Protein AF-A0A444JW51-F1 (afdb_monomer_lite)

Structure (mmCIF, N/CA/C/O backbone):
data_AF-A0A444JW51-F1
#
_entry.id   AF-A0A444JW51-F1
#
loop_
_atom_site.group_PDB
_atom_site.id
_atom_site.type_symbol
_atom_site.label_atom_id
_atom_site.label_alt_id
_atom_site.label_comp_id
_atom_site.label_asym_id
_atom_site.label_entity_id
_atom_site.label_seq_id
_atom_site.pdbx_PDB_ins_code
_atom_site.Cartn_x
_atom_site.Cartn_y
_atom_site.Cartn_z
_atom_site.occupancy
_atom_site.B_iso_or_equiv
_atom_site.auth_seq_id
_atom_site.auth_comp_id
_atom_site.auth_asym_id
_atom_site.auth_atom_id
_atom_site.pdbx_PDB_model_num
ATOM 1 N N . MET A 1 1 ? 25.252 -18.466 -39.930 1.00 35.06 1 MET A N 1
ATOM 2 C CA . MET A 1 1 ? 24.799 -19.389 -38.863 1.00 35.06 1 MET A CA 1
ATOM 3 C C . MET A 1 1 ? 24.228 -18.558 -37.721 1.00 35.06 1 MET A C 1
ATOM 5 O O . MET A 1 1 ? 24.987 -18.058 -36.904 1.00 35.06 1 MET A O 1
ATOM 9 N N . ASN A 1 2 ? 22.908 -18.355 -37.706 1.00 35.56 2 ASN A N 1
ATOM 10 C CA . ASN A 1 2 ? 22.217 -17.639 -36.632 1.00 35.56 2 ASN A CA 1
ATOM 11 C C . ASN A 1 2 ? 21.985 -18.596 -35.464 1.00 35.56 2 ASN A C 1
ATOM 13 O O . ASN A 1 2 ? 21.181 -19.521 -35.572 1.00 35.56 2 ASN A O 1
ATOM 17 N N . LYS A 1 3 ? 22.666 -18.373 -34.338 1.00 40.84 3 LYS A N 1
ATOM 18 C CA . LYS A 1 3 ? 22.233 -18.951 -33.066 1.00 40.84 3 LYS A CA 1
ATOM 19 C C . LYS A 1 3 ? 21.042 -18.131 -32.581 1.00 40.84 3 LYS A C 1
ATOM 21 O O . LYS A 1 3 ? 21.206 -17.038 -32.058 1.00 40.84 3 LYS A O 1
ATOM 26 N N . SER A 1 4 ? 19.844 -18.664 -32.807 1.00 44.84 4 SER A N 1
ATOM 27 C CA . SER A 1 4 ? 18.633 -18.260 -32.096 1.00 44.84 4 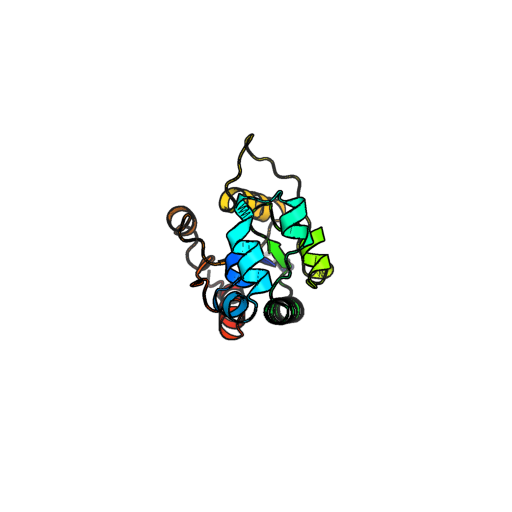SER A CA 1
ATOM 28 C C . SER A 1 4 ? 18.841 -18.566 -30.613 1.00 44.84 4 SER A C 1
ATOM 30 O O . SER A 1 4 ? 18.705 -19.705 -30.164 1.00 44.84 4 SER A O 1
ATOM 32 N N . THR A 1 5 ? 19.237 -17.556 -29.845 1.00 41.91 5 THR A N 1
ATOM 33 C CA . THR A 1 5 ? 19.170 -17.606 -28.389 1.00 41.91 5 THR A CA 1
ATOM 34 C C . THR A 1 5 ? 17.696 -17.471 -28.028 1.00 41.91 5 THR A C 1
ATOM 36 O O . THR A 1 5 ? 17.145 -16.373 -28.033 1.00 41.91 5 THR A O 1
ATOM 39 N N . LYS A 1 6 ? 17.029 -18.598 -27.753 1.00 40.34 6 LYS A N 1
ATOM 40 C CA . LYS A 1 6 ? 15.758 -18.589 -27.025 1.00 40.34 6 LYS A CA 1
ATOM 41 C C . LYS A 1 6 ? 16.007 -17.851 -25.711 1.00 40.34 6 LYS A C 1
ATOM 43 O O . LYS A 1 6 ? 16.666 -18.389 -24.824 1.00 40.34 6 LYS A O 1
ATOM 48 N N . ALA A 1 7 ? 15.527 -16.614 -25.614 1.00 41.75 7 ALA A N 1
ATOM 49 C CA . ALA A 1 7 ? 15.448 -15.904 -24.353 1.00 41.75 7 ALA A CA 1
ATOM 50 C C . ALA A 1 7 ? 14.541 -16.736 -23.444 1.00 41.75 7 ALA A C 1
ATOM 52 O O . ALA A 1 7 ? 13.334 -16.829 -23.661 1.00 41.75 7 ALA A O 1
ATOM 53 N N . ILE A 1 8 ? 15.144 -17.422 -22.476 1.00 44.59 8 ILE A N 1
ATOM 54 C CA . ILE A 1 8 ? 14.419 -18.005 -21.354 1.00 44.59 8 ILE A CA 1
ATOM 55 C C . ILE A 1 8 ? 13.723 -16.814 -20.705 1.00 44.59 8 ILE A C 1
ATOM 57 O O . ILE A 1 8 ? 14.398 -15.917 -20.199 1.00 44.59 8 ILE A O 1
ATOM 61 N N . GLY A 1 9 ? 12.398 -16.750 -20.825 1.00 41.28 9 GLY A N 1
ATOM 62 C CA . GLY A 1 9 ? 11.595 -15.686 -20.247 1.00 41.28 9 GLY A CA 1
ATOM 63 C C . GLY A 1 9 ? 11.746 -15.721 -18.734 1.00 41.28 9 GLY A C 1
ATOM 64 O O . GLY A 1 9 ? 10.993 -16.404 -18.047 1.00 41.28 9 GLY A O 1
ATOM 65 N N . TYR A 1 10 ? 12.741 -15.010 -18.207 1.00 49.47 10 TYR A N 1
ATOM 66 C CA . TYR A 1 10 ? 12.756 -14.624 -16.810 1.00 49.47 10 TYR A CA 1
ATOM 67 C C . TYR A 1 10 ? 11.524 -13.748 -16.629 1.00 49.47 10 TYR A C 1
ATOM 69 O O . TYR A 1 10 ? 11.536 -12.577 -17.008 1.00 49.47 10 TYR A O 1
ATOM 77 N N . HIS A 1 11 ? 10.438 -14.317 -16.103 1.00 59.78 11 HIS A N 1
ATOM 78 C CA . HIS A 1 11 ? 9.354 -13.501 -15.585 1.00 59.78 11 HIS A CA 1
ATOM 79 C C . HIS A 1 11 ? 9.969 -12.634 -14.496 1.00 59.78 11 HIS A C 1
ATOM 81 O O . HIS A 1 11 ? 10.313 -13.116 -13.415 1.00 59.78 11 HIS A O 1
ATOM 87 N N . LYS A 1 12 ? 10.204 -11.368 -14.839 1.00 78.19 12 LYS A N 1
ATOM 88 C CA . LYS A 1 12 ? 10.710 -10.377 -13.907 1.00 78.19 12 LYS A CA 1
ATOM 89 C C . LYS A 1 12 ? 9.756 -10.368 -12.717 1.00 78.19 12 LYS A C 1
ATOM 91 O O . LYS A 1 12 ? 8.539 -10.392 -12.910 1.00 78.19 12 LYS A O 1
ATOM 96 N N . LEU A 1 13 ? 10.309 -10.390 -11.505 1.00 91.88 13 LEU A N 1
ATOM 97 C CA . LEU A 1 13 ? 9.514 -10.250 -10.287 1.00 91.88 13 LEU A CA 1
ATOM 98 C C . LEU A 1 13 ? 8.599 -9.030 -10.451 1.00 91.88 13 LEU A C 1
ATOM 100 O O . LEU A 1 13 ? 9.059 -8.022 -10.984 1.00 91.88 13 LEU A O 1
ATOM 104 N N . LYS A 1 14 ? 7.331 -9.125 -10.045 1.00 96.81 14 LYS A N 1
ATOM 105 C CA . LYS A 1 14 ? 6.401 -7.993 -10.060 1.00 96.81 14 LYS A CA 1
ATOM 106 C C . LYS A 1 14 ? 6.163 -7.515 -8.637 1.00 96.81 14 LYS A C 1
ATOM 108 O O . LYS A 1 14 ? 5.837 -8.327 -7.771 1.00 96.81 14 LYS A O 1
ATOM 113 N N . VAL A 1 15 ? 6.321 -6.217 -8.397 1.00 98.06 15 VAL A N 1
ATOM 114 C CA . VAL A 1 15 ? 6.105 -5.606 -7.080 1.00 98.06 15 VAL A CA 1
ATOM 115 C C . VAL A 1 15 ? 5.183 -4.400 -7.207 1.00 98.06 15 VAL A C 1
ATOM 117 O O . VAL A 1 15 ? 5.480 -3.447 -7.929 1.00 98.06 15 VAL A O 1
ATOM 120 N N . LEU A 1 16 ? 4.077 -4.430 -6.474 1.00 98.31 16 LEU A N 1
ATOM 121 C CA . LEU A 1 16 ? 3.227 -3.280 -6.225 1.00 98.31 16 LEU A CA 1
ATOM 122 C C . LEU A 1 16 ? 3.697 -2.585 -4.948 1.00 98.31 16 LEU A C 1
ATOM 124 O O . LEU A 1 16 ? 3.601 -3.122 -3.842 1.00 98.31 16 LEU A O 1
ATOM 128 N N . TYR A 1 17 ? 4.190 -1.369 -5.111 1.00 98.00 17 TYR A N 1
ATOM 129 C CA . TYR A 1 17 ? 4.458 -0.475 -4.001 1.00 98.00 17 TYR A CA 1
ATOM 130 C C . TYR A 1 17 ? 3.185 0.272 -3.649 1.00 98.00 17 TYR A C 1
ATOM 132 O O . TYR A 1 17 ? 2.554 0.838 -4.535 1.00 98.00 17 TYR A O 1
ATOM 140 N N . PHE A 1 18 ? 2.788 0.282 -2.384 1.00 97.81 18 PHE A N 1
ATOM 141 C CA . PHE A 1 18 ? 1.488 0.836 -2.021 1.00 97.81 18 PHE A CA 1
ATOM 142 C C . PHE A 1 18 ? 1.558 1.718 -0.782 1.00 97.81 18 PHE A C 1
ATOM 144 O O . PHE A 1 18 ? 2.256 1.410 0.189 1.00 97.81 18 PHE A O 1
ATOM 151 N N . ASP A 1 19 ? 0.846 2.839 -0.829 1.00 96.62 19 ASP A N 1
ATOM 152 C CA . ASP A 1 19 ? 0.620 3.671 0.343 1.00 96.62 19 ASP A CA 1
ATOM 153 C C . ASP A 1 19 ? -0.467 3.051 1.224 1.00 96.62 19 ASP A C 1
ATOM 155 O O . ASP A 1 19 ? -1.659 3.140 0.944 1.00 96.62 19 ASP A O 1
ATOM 159 N N . VAL A 1 20 ? -0.040 2.418 2.315 1.00 97.19 20 VAL A N 1
ATOM 160 C CA . VAL A 1 20 ? -0.932 1.758 3.276 1.00 97.19 20 VAL A CA 1
ATOM 161 C C . VAL A 1 20 ? -1.971 2.731 3.838 1.00 97.19 20 VAL A C 1
ATOM 163 O O . VAL A 1 20 ? -3.102 2.322 4.070 1.00 97.19 20 VAL A O 1
ATOM 166 N N . GLY A 1 21 ? -1.607 4.001 4.051 1.00 95.38 21 GLY A N 1
ATOM 167 C CA . GLY A 1 21 ? -2.505 4.994 4.638 1.00 95.38 21 GLY A CA 1
ATOM 168 C C . GLY A 1 21 ? -3.703 5.282 3.739 1.00 95.38 21 GLY A C 1
ATOM 169 O O . GLY A 1 21 ? -4.837 5.056 4.141 1.00 95.38 21 GLY A O 1
ATOM 170 N N . SER A 1 22 ? -3.463 5.723 2.504 1.00 94.25 22 SER A N 1
ATOM 171 C CA . SER A 1 22 ? -4.566 6.040 1.586 1.00 94.25 22 SER A CA 1
ATOM 172 C C . SER A 1 22 ? -5.389 4.829 1.142 1.00 94.25 22 SER A C 1
ATOM 174 O O . SER A 1 22 ? -6.551 5.006 0.782 1.00 94.25 22 SER A O 1
ATOM 176 N N . LEU A 1 23 ? -4.820 3.618 1.165 1.00 97.44 23 LEU A N 1
ATOM 177 C CA . LEU A 1 23 ? -5.531 2.410 0.737 1.00 97.44 23 LEU A CA 1
ATOM 178 C C . LEU A 1 23 ? -6.291 1.715 1.871 1.00 97.44 23 LEU A C 1
ATOM 180 O O . LEU A 1 23 ? -7.416 1.286 1.650 1.00 97.44 23 LEU A O 1
ATOM 184 N N . LEU A 1 24 ? -5.684 1.577 3.055 1.00 98.19 24 LEU A N 1
ATOM 185 C CA . LEU A 1 24 ? -6.211 0.755 4.158 1.00 98.19 24 LEU A CA 1
ATOM 186 C C . LEU A 1 24 ? -6.657 1.574 5.381 1.00 98.19 24 LEU A C 1
ATOM 188 O O . LEU A 1 24 ? -7.060 1.003 6.394 1.00 98.19 24 LEU A O 1
ATOM 192 N N . LEU A 1 25 ? -6.561 2.903 5.299 1.00 97.38 25 LEU A N 1
ATOM 193 C CA . LEU A 1 25 ? -7.151 3.878 6.222 1.00 97.38 25 LEU A CA 1
ATOM 194 C C . LEU A 1 25 ? -7.897 4.959 5.424 1.00 97.38 25 LEU A C 1
ATOM 196 O O . LEU A 1 25 ? -7.772 6.152 5.704 1.00 97.38 25 LEU A O 1
ATOM 200 N N . SER A 1 26 ? -8.624 4.534 4.391 1.00 97.25 26 SER A N 1
ATOM 201 C CA . SER A 1 26 ? -9.403 5.420 3.531 1.00 97.25 26 SER A CA 1
ATOM 202 C C . SER A 1 26 ? -10.492 6.155 4.310 1.00 97.25 26 SER A C 1
ATOM 204 O O . SER A 1 26 ? -10.911 5.711 5.383 1.00 97.25 26 SER A O 1
ATOM 206 N N . LEU A 1 27 ? -10.963 7.289 3.786 1.00 96.62 27 LEU A N 1
ATOM 207 C CA . LEU A 1 27 ? -12.008 8.058 4.468 1.00 96.62 27 LEU A CA 1
ATOM 208 C C . LEU A 1 27 ? -13.278 7.228 4.680 1.00 96.62 27 LEU A C 1
ATOM 210 O O . LEU A 1 27 ? -13.773 7.216 5.806 1.00 96.62 27 LEU A O 1
ATOM 214 N N . ASP A 1 28 ? -13.706 6.458 3.674 1.00 96.81 28 ASP A N 1
ATOM 215 C CA . ASP A 1 28 ? -14.864 5.561 3.776 1.00 96.81 28 ASP A CA 1
ATOM 216 C C . ASP A 1 28 ? -14.716 4.553 4.921 1.00 96.81 28 ASP A C 1
ATOM 218 O O . ASP A 1 28 ? -15.622 4.396 5.745 1.00 96.81 28 ASP A O 1
ATOM 222 N N . TYR A 1 29 ? -13.550 3.908 5.027 1.00 98.19 29 TYR A N 1
ATOM 223 C CA . TYR A 1 29 ? -13.280 2.976 6.119 1.00 98.19 29 TYR A CA 1
ATOM 224 C C . TYR A 1 29 ? -13.287 3.691 7.477 1.00 98.19 29 TYR A C 1
ATOM 226 O O . TYR A 1 29 ? -13.874 3.203 8.446 1.00 98.19 29 TYR A O 1
ATOM 234 N N . LEU A 1 30 ? -12.671 4.872 7.565 1.00 98.06 30 LEU A N 1
ATOM 235 C CA . LEU A 1 30 ? -12.605 5.644 8.805 1.00 98.06 30 LEU A CA 1
ATOM 236 C C . LEU A 1 30 ? -13.970 6.201 9.237 1.00 98.06 30 LEU A C 1
ATOM 238 O O . LEU A 1 30 ? -14.203 6.312 10.439 1.00 98.06 30 LEU A O 1
ATOM 242 N N . ASP A 1 31 ? -14.855 6.570 8.307 1.00 97.62 31 ASP A N 1
ATOM 243 C CA . ASP A 1 31 ? -16.217 7.045 8.613 1.00 97.62 31 ASP A CA 1
ATOM 244 C C . ASP A 1 31 ? -17.062 5.931 9.241 1.00 97.62 31 ASP A C 1
ATOM 246 O O . ASP A 1 31 ? -17.827 6.170 10.177 1.00 97.62 31 ASP A O 1
ATOM 250 N N . GLN A 1 32 ? -16.863 4.693 8.791 1.00 97.44 32 GLN A N 1
ATOM 251 C CA . GLN A 1 32 ? -17.539 3.515 9.336 1.00 97.44 32 GLN A CA 1
ATOM 252 C C . GLN A 1 32 ? -16.898 3.006 10.637 1.00 97.44 32 GLN A C 1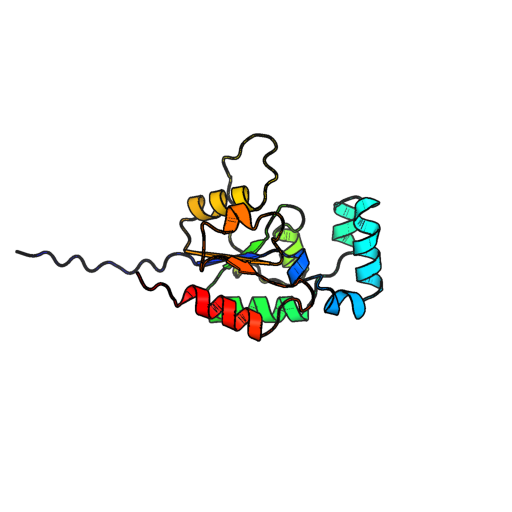
ATOM 254 O O . GLN A 1 32 ? -17.524 2.258 11.389 1.00 97.44 32 GLN A O 1
ATOM 259 N N . ASN A 1 33 ? -15.669 3.440 10.946 1.00 97.94 33 ASN A N 1
ATOM 260 C CA . ASN A 1 33 ? -14.897 2.983 12.101 1.00 97.94 33 ASN A CA 1
ATOM 261 C C . ASN A 1 33 ? -14.421 4.151 12.991 1.00 97.94 33 ASN A C 1
ATOM 263 O O . ASN A 1 33 ? -13.215 4.418 13.073 1.00 97.94 33 ASN A O 1
ATOM 267 N N . PRO A 1 34 ? -15.321 4.804 13.761 1.00 97.12 34 PRO A N 1
ATOM 268 C CA . PRO A 1 34 ? -14.995 5.996 14.556 1.00 97.12 34 PRO A CA 1
ATOM 269 C C . PRO A 1 34 ? -13.849 5.802 15.554 1.00 97.12 34 PRO A C 1
ATOM 271 O O . PRO A 1 34 ? -13.072 6.717 15.822 1.00 97.12 34 PRO A O 1
ATOM 274 N N . ARG A 1 35 ? -13.703 4.588 16.100 1.00 97.12 35 ARG A N 1
ATOM 275 C CA . ARG A 1 35 ? -12.595 4.257 17.003 1.00 97.12 35 ARG A CA 1
ATOM 276 C C . ARG A 1 35 ? -11.246 4.296 16.284 1.00 97.12 35 ARG A C 1
ATOM 278 O O . ARG A 1 35 ? -10.284 4.821 16.836 1.00 97.12 35 ARG A O 1
ATOM 285 N N . VAL A 1 36 ? -11.175 3.747 15.071 1.00 97.50 36 VAL A N 1
ATOM 286 C CA . VAL A 1 36 ? -9.955 3.767 14.253 1.00 97.50 36 VAL A CA 1
ATOM 287 C C . VAL A 1 36 ? -9.661 5.193 13.800 1.00 97.50 36 VAL A C 1
ATOM 289 O O . VAL A 1 36 ? -8.524 5.638 13.936 1.00 97.50 36 VAL A O 1
ATOM 292 N N . ARG A 1 37 ? -10.689 5.943 13.380 1.00 97.81 37 ARG A N 1
ATOM 293 C CA . ARG A 1 37 ? -10.575 7.377 13.078 1.00 97.81 37 ARG A CA 1
ATOM 294 C C . ARG A 1 37 ? -9.946 8.155 14.225 1.00 97.81 37 ARG A C 1
ATOM 296 O O . ARG A 1 37 ? -8.945 8.826 14.011 1.00 97.81 37 ARG A O 1
ATOM 303 N N . SER A 1 38 ? -10.454 7.987 15.443 1.00 97.38 38 SER A N 1
ATOM 304 C CA . SER A 1 38 ? -9.895 8.654 16.621 1.00 97.38 38 SER A CA 1
ATOM 305 C C . SER A 1 38 ? -8.417 8.303 16.846 1.00 97.38 38 SER A C 1
ATOM 307 O O . SER A 1 38 ? -7.620 9.178 17.175 1.00 97.38 38 SER A O 1
ATOM 309 N N . ILE A 1 39 ? -8.009 7.049 16.623 1.00 97.25 39 ILE A N 1
ATOM 310 C CA . ILE A 1 39 ? -6.596 6.641 16.725 1.00 97.25 39 ILE A CA 1
ATOM 311 C C . ILE A 1 39 ? -5.734 7.343 15.663 1.00 97.25 39 ILE A C 1
ATOM 313 O O . ILE A 1 39 ? -4.622 7.774 15.968 1.00 97.25 39 ILE A O 1
ATOM 317 N N . VAL A 1 40 ? -6.237 7.468 14.432 1.00 95.69 40 VAL A N 1
ATOM 318 C CA . VAL A 1 40 ? -5.548 8.160 13.331 1.00 95.69 40 VAL A CA 1
ATOM 319 C C . VAL A 1 40 ? -5.437 9.660 13.601 1.00 95.69 40 VAL A C 1
ATOM 321 O O . VAL A 1 40 ? -4.346 10.210 13.502 1.00 95.69 40 VAL A O 1
ATOM 324 N N . GLU A 1 41 ? -6.516 10.317 14.020 1.00 95.88 41 GLU A N 1
ATOM 325 C CA . GLU A 1 41 ? -6.525 11.752 14.342 1.00 95.88 41 GLU A CA 1
ATOM 326 C C . GLU A 1 41 ? -5.579 12.098 15.500 1.00 95.88 41 GLU A C 1
ATOM 328 O O . GLU A 1 41 ? -4.951 13.157 15.509 1.00 95.88 41 GLU A O 1
ATOM 333 N N . ASN A 1 42 ? -5.420 11.183 16.460 1.00 94.81 42 ASN A N 1
ATOM 334 C CA . ASN A 1 42 ? -4.528 11.362 17.603 1.00 94.81 42 ASN A CA 1
ATOM 335 C C . ASN A 1 42 ? -3.091 10.873 17.355 1.00 94.81 42 ASN A C 1
ATOM 337 O O . ASN A 1 42 ? -2.269 10.918 18.274 1.00 94.81 42 ASN A O 1
ATOM 341 N N . SER A 1 43 ? -2.741 10.433 16.139 1.00 93.00 43 SER A N 1
ATOM 342 C CA . SER A 1 43 ? -1.446 9.793 15.869 1.00 93.00 43 SER A CA 1
ATOM 343 C C . SER A 1 43 ? -0.244 10.685 16.197 1.00 93.00 43 SER A C 1
ATOM 345 O O . SER A 1 43 ? 0.803 10.177 16.590 1.00 93.00 43 SER A O 1
ATOM 347 N N . LEU A 1 44 ? -0.386 12.011 16.069 1.00 90.94 44 LEU A N 1
ATOM 348 C CA . LEU A 1 44 ? 0.669 12.988 16.374 1.00 90.94 44 LEU A CA 1
ATOM 349 C C . LEU A 1 44 ? 0.983 13.098 17.873 1.00 90.94 44 LEU A C 1
ATOM 351 O O . LEU A 1 44 ? 2.080 13.515 18.240 1.00 90.94 44 LEU A O 1
ATOM 355 N N . PHE A 1 45 ? 0.044 12.708 18.734 1.00 93.50 45 PHE A N 1
ATOM 356 C CA . PHE A 1 45 ? 0.184 12.762 20.192 1.00 93.50 45 PHE A CA 1
ATOM 357 C C . PHE A 1 45 ? 0.577 11.406 20.794 1.00 93.50 45 PHE A C 1
ATOM 359 O O . PHE A 1 45 ? 0.666 11.261 22.013 1.00 93.50 45 PHE A O 1
ATOM 366 N N . MET A 1 46 ? 0.814 10.398 19.951 1.00 93.81 46 MET A N 1
ATOM 367 C CA . MET A 1 46 ? 1.098 9.027 20.360 1.00 93.81 46 MET A CA 1
ATOM 368 C C . MET A 1 46 ? 2.456 8.570 19.831 1.00 93.81 46 MET A C 1
ATOM 370 O O . MET A 1 46 ? 2.903 8.953 18.754 1.00 93.81 46 MET A O 1
ATOM 374 N N . SER A 1 47 ? 3.125 7.684 20.573 1.00 94.69 47 SER A N 1
ATOM 375 C CA . SER A 1 47 ? 4.306 7.002 20.038 1.00 94.69 47 SER A CA 1
ATOM 376 C C . SER A 1 47 ? 3.907 6.059 18.898 1.00 94.69 47 SER A C 1
ATOM 378 O O . SER A 1 47 ? 2.827 5.466 18.932 1.00 94.69 47 SER A O 1
ATOM 380 N N . HIS A 1 48 ? 4.803 5.834 17.927 1.00 92.38 48 HIS A N 1
ATOM 381 C CA . HIS A 1 48 ? 4.553 4.885 16.829 1.00 92.38 48 HIS A CA 1
ATOM 382 C C . HIS A 1 48 ? 4.155 3.491 17.332 1.00 92.38 48 HIS A C 1
ATOM 384 O O . HIS A 1 48 ? 3.279 2.851 16.759 1.00 92.38 48 HIS A O 1
ATOM 390 N N . THR A 1 49 ? 4.767 3.021 18.423 1.00 93.69 49 THR A N 1
ATOM 391 C CA . THR A 1 49 ? 4.436 1.723 19.026 1.00 93.69 49 THR A CA 1
ATOM 392 C C . THR A 1 49 ? 3.009 1.695 19.566 1.00 93.69 49 THR A C 1
ATOM 394 O O . THR A 1 49 ? 2.309 0.708 19.366 1.00 93.69 49 THR A O 1
ATOM 397 N N . SER A 1 50 ? 2.567 2.770 20.230 1.00 94.69 50 SER A N 1
ATOM 398 C CA . SER A 1 50 ? 1.199 2.873 20.748 1.00 94.69 50 SER A CA 1
ATOM 399 C C . SER A 1 50 ? 0.184 2.976 19.610 1.00 94.69 50 SER A C 1
ATOM 401 O O . SER A 1 50 ? -0.807 2.248 19.608 1.00 94.69 50 SER A O 1
ATOM 403 N N . PHE A 1 51 ? 0.482 3.805 18.606 1.00 96.12 51 PHE A N 1
ATOM 404 C CA . PHE A 1 51 ? -0.331 3.960 17.403 1.00 96.12 51 PHE A CA 1
ATOM 405 C C . PHE A 1 51 ? -0.540 2.615 16.689 1.00 96.12 51 PHE A C 1
ATOM 407 O O . PHE A 1 51 ? -1.666 2.135 16.587 1.00 96.12 51 PHE A O 1
ATOM 414 N N . LEU A 1 52 ? 0.542 1.933 16.296 1.00 96.19 52 LEU A N 1
ATOM 415 C CA . LEU A 1 52 ? 0.466 0.629 15.623 1.00 96.19 52 LEU A CA 1
ATOM 416 C C . LEU A 1 52 ? -0.085 -0.488 16.525 1.00 96.19 52 LEU A C 1
ATOM 418 O O . LEU A 1 52 ? -0.550 -1.512 16.031 1.00 96.19 52 LEU A O 1
ATOM 422 N N . GLY A 1 53 ? -0.005 -0.331 17.847 1.00 95.81 53 GLY A N 1
ATOM 423 C CA . GLY A 1 53 ? -0.559 -1.287 18.802 1.00 95.81 53 GLY A CA 1
ATOM 424 C C . GLY A 1 53 ? -2.087 -1.296 18.830 1.00 95.81 53 GLY A C 1
ATOM 425 O O . GLY A 1 53 ? -2.673 -2.339 19.116 1.00 95.81 53 GLY A O 1
ATOM 426 N N . GLN A 1 54 ? -2.711 -0.158 18.521 1.00 96.06 54 GLN A N 1
ATOM 427 C CA . GLN A 1 54 ? -4.161 0.044 18.588 1.00 96.06 54 GLN A CA 1
ATOM 428 C C . GLN A 1 54 ? -4.821 0.094 17.208 1.00 96.06 54 GLN A C 1
ATOM 430 O O . GLN A 1 54 ? -6.020 -0.149 17.094 1.00 96.06 54 GLN A O 1
ATOM 435 N N . LEU A 1 55 ? -4.045 0.410 16.172 1.00 97.50 55 LEU A N 1
ATOM 436 C CA . LEU A 1 55 ? -4.534 0.547 14.811 1.00 97.50 55 LEU A CA 1
ATOM 437 C C . LEU A 1 55 ? -4.965 -0.801 14.211 1.00 97.50 55 LEU A C 1
ATOM 439 O O . LEU A 1 55 ? -4.225 -1.791 14.261 1.00 97.50 55 LEU A O 1
ATOM 443 N N . ILE A 1 56 ? -6.137 -0.788 13.579 1.00 97.94 56 ILE A N 1
ATOM 444 C CA . ILE A 1 56 ? -6.671 -1.879 12.766 1.00 97.94 56 ILE A CA 1
ATOM 445 C C . ILE A 1 56 ? -6.878 -1.335 11.353 1.00 97.94 56 ILE A C 1
ATOM 447 O O . ILE A 1 56 ? -7.577 -0.335 11.173 1.00 97.94 56 ILE A O 1
ATOM 451 N N . LEU A 1 57 ? -6.226 -1.965 10.380 1.00 98.38 57 LEU A N 1
ATOM 452 C CA . LEU A 1 57 ? -6.372 -1.644 8.961 1.00 98.38 57 LEU A CA 1
ATOM 453 C C . LEU A 1 57 ? -7.672 -2.227 8.401 1.00 98.38 57 LEU A C 1
ATOM 455 O O . LEU A 1 57 ? -8.185 -3.198 8.954 1.00 98.38 57 LEU A O 1
ATOM 459 N N . ASP A 1 58 ? -8.154 -1.657 7.298 1.00 98.50 58 ASP A N 1
ATOM 460 C CA . ASP A 1 58 ? -9.329 -2.146 6.574 1.00 98.50 58 ASP A CA 1
ATOM 461 C C . ASP A 1 58 ? -9.198 -3.640 6.190 1.00 98.50 58 ASP A C 1
ATOM 463 O O . ASP A 1 58 ? -8.348 -3.986 5.358 1.00 98.50 58 ASP A O 1
ATOM 467 N N . PRO A 1 59 ? -10.000 -4.542 6.793 1.00 98.38 59 PRO A N 1
ATOM 468 C CA . PRO A 1 59 ? -9.912 -5.971 6.522 1.00 98.38 59 PRO A CA 1
ATOM 469 C C . PRO A 1 59 ? -10.420 -6.346 5.124 1.00 98.38 59 PRO A C 1
ATOM 471 O O . PRO A 1 59 ? -9.856 -7.259 4.521 1.00 98.38 59 PRO A O 1
ATOM 474 N N . GLU A 1 60 ? -11.424 -5.642 4.591 1.00 98.25 60 GLU A N 1
ATOM 475 C CA . GLU A 1 60 ? -11.980 -5.919 3.258 1.00 98.25 60 GLU A CA 1
ATOM 476 C C . GLU A 1 60 ? -10.956 -5.553 2.181 1.00 98.25 60 GLU A C 1
ATOM 478 O O . GLU A 1 60 ? -10.649 -6.349 1.287 1.00 98.25 60 GLU A O 1
ATOM 483 N N . GLY A 1 61 ? -10.311 -4.392 2.330 1.00 98.31 61 GLY A N 1
ATOM 484 C CA . GLY A 1 61 ? -9.213 -3.999 1.455 1.00 98.31 61 GLY A CA 1
ATOM 485 C C . GLY A 1 61 ? -8.015 -4.955 1.512 1.00 98.31 61 GLY A C 1
ATOM 486 O O . GLY A 1 61 ? -7.375 -5.214 0.489 1.00 98.31 61 GLY A O 1
ATOM 487 N N . ILE A 1 62 ? -7.713 -5.535 2.680 1.00 98.75 62 ILE A N 1
ATOM 488 C CA . ILE A 1 62 ? -6.667 -6.562 2.820 1.00 98.75 62 ILE A CA 1
ATOM 489 C C . ILE A 1 62 ? -7.038 -7.853 2.083 1.00 98.75 62 ILE A C 1
ATOM 491 O O . ILE A 1 62 ? -6.164 -8.457 1.454 1.00 98.75 62 ILE A O 1
ATOM 495 N N . GLU A 1 63 ? -8.295 -8.288 2.153 1.00 98.69 63 GLU A N 1
ATOM 496 C CA . GLU A 1 63 ? -8.774 -9.474 1.439 1.00 98.69 63 GLU A CA 1
ATOM 497 C C . GLU A 1 63 ? -8.632 -9.295 -0.077 1.00 98.69 63 GLU A C 1
ATOM 499 O O . GLU A 1 63 ? -7.974 -10.110 -0.728 1.00 98.69 63 GLU A O 1
ATOM 504 N N . LEU A 1 64 ? -9.083 -8.157 -0.612 1.00 98.62 64 LEU A N 1
ATOM 505 C CA . LEU A 1 64 ? -8.918 -7.815 -2.028 1.00 98.62 64 LEU A CA 1
ATOM 506 C C . LEU A 1 64 ? -7.447 -7.785 -2.465 1.00 98.62 64 LEU A C 1
ATOM 508 O O . LEU A 1 64 ? -7.100 -8.287 -3.537 1.00 98.62 64 LEU A O 1
ATOM 512 N N . LEU A 1 65 ? -6.554 -7.228 -1.640 1.00 98.62 65 LEU A N 1
ATOM 513 C CA . LEU A 1 65 ? -5.116 -7.238 -1.921 1.00 98.62 65 LEU A CA 1
ATOM 514 C C . LEU A 1 65 ? -4.540 -8.659 -1.924 1.00 98.62 65 LEU A C 1
ATOM 516 O O . LEU A 1 65 ? -3.714 -8.984 -2.781 1.00 98.62 65 LEU A O 1
ATOM 520 N N . ASN A 1 66 ? -4.955 -9.511 -0.986 1.00 98.69 66 ASN A N 1
ATOM 521 C CA . ASN A 1 66 ? -4.516 -10.903 -0.927 1.00 98.69 66 ASN A CA 1
ATOM 522 C C . ASN A 1 66 ? -4.976 -11.685 -2.168 1.00 98.69 66 ASN A C 1
ATOM 524 O O . ASN A 1 66 ? -4.167 -12.396 -2.772 1.00 98.69 66 ASN A O 1
ATOM 528 N N . ASP A 1 67 ? -6.231 -11.519 -2.578 1.00 98.56 67 ASP A N 1
ATOM 529 C CA . ASP A 1 67 ? -6.787 -12.156 -3.774 1.00 98.56 67 ASP A CA 1
ATOM 530 C C . ASP A 1 67 ? -6.096 -11.667 -5.045 1.00 98.56 67 ASP A C 1
ATOM 532 O O . ASP A 1 67 ? -5.705 -12.465 -5.905 1.00 98.56 67 ASP A O 1
ATOM 536 N N . PHE A 1 68 ? -5.845 -10.361 -5.139 1.00 98.31 68 PHE A N 1
ATOM 537 C CA . PHE A 1 68 ? -5.050 -9.793 -6.218 1.00 98.31 68 PHE A CA 1
ATOM 538 C C . PHE A 1 68 ? -3.666 -10.445 -6.305 1.00 98.31 68 PHE A C 1
ATOM 540 O O . PHE A 1 68 ? -3.259 -10.870 -7.389 1.00 98.31 68 PHE A O 1
ATOM 547 N N . CYS A 1 69 ? -2.943 -10.566 -5.189 1.00 98.12 69 CYS A N 1
ATOM 548 C CA . CYS A 1 69 ? -1.604 -11.160 -5.174 1.00 98.12 69 CYS A CA 1
ATOM 549 C C . CYS A 1 69 ? -1.624 -12.635 -5.585 1.00 98.12 69 CYS A C 1
ATOM 551 O O . CYS A 1 69 ? -0.777 -13.071 -6.371 1.00 98.12 69 CYS A O 1
ATOM 553 N N . MET A 1 70 ? -2.614 -13.389 -5.096 1.00 97.25 70 MET A N 1
ATOM 554 C CA . MET A 1 70 ? -2.824 -14.790 -5.456 1.00 97.25 70 MET A CA 1
ATOM 555 C C . MET A 1 70 ? -2.998 -14.963 -6.971 1.00 97.25 70 MET A C 1
ATOM 557 O O . MET A 1 70 ? -2.353 -15.822 -7.573 1.00 97.25 70 MET A O 1
ATOM 561 N N . ASN A 1 71 ? -3.829 -14.120 -7.585 1.00 96.12 71 ASN A N 1
ATOM 562 C CA . ASN A 1 71 ? -4.214 -14.248 -8.989 1.00 96.12 71 ASN A CA 1
ATOM 563 C C . ASN A 1 71 ? -3.163 -13.684 -9.958 1.00 96.12 71 ASN A C 1
ATOM 565 O O . ASN A 1 71 ? -2.931 -14.243 -11.029 1.00 96.12 71 ASN A O 1
ATOM 569 N N . SER A 1 72 ? -2.501 -12.585 -9.590 1.00 94.75 72 SER A N 1
ATOM 570 C CA . SER A 1 72 ? -1.589 -11.848 -10.477 1.00 94.75 72 SER A CA 1
ATO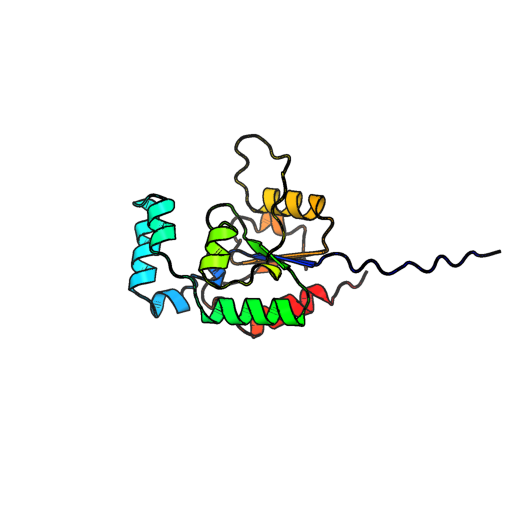M 571 C C . SER A 1 72 ? -0.111 -12.210 -10.305 1.00 94.75 72 SER A C 1
ATOM 573 O O . SER A 1 72 ? 0.716 -11.818 -11.134 1.00 94.75 72 SER A O 1
ATOM 575 N N . LYS A 1 73 ? 0.241 -12.954 -9.243 1.00 95.12 73 LYS A N 1
ATOM 576 C CA . LYS A 1 73 ? 1.631 -13.237 -8.834 1.00 95.12 73 LYS A CA 1
ATOM 577 C C . LYS A 1 73 ? 2.457 -11.963 -8.596 1.00 95.12 73 LYS A C 1
ATOM 579 O O . LYS A 1 73 ? 3.672 -11.956 -8.804 1.00 95.12 73 LYS A O 1
ATOM 584 N N . VAL A 1 74 ? 1.798 -10.885 -8.179 1.00 97.25 74 VAL A N 1
ATOM 585 C CA . VAL A 1 74 ? 2.424 -9.620 -7.781 1.00 97.25 74 VAL A CA 1
ATOM 586 C C . VAL A 1 74 ? 2.668 -9.641 -6.274 1.00 97.25 74 VAL A C 1
ATOM 588 O O . VAL A 1 74 ? 1.818 -10.089 -5.511 1.00 97.25 74 VAL A O 1
ATOM 591 N N . LEU A 1 75 ? 3.834 -9.161 -5.843 1.00 98.25 75 LEU A N 1
ATOM 592 C CA . LEU A 1 75 ? 4.149 -8.973 -4.429 1.00 98.25 75 LEU A CA 1
ATOM 593 C C . LEU A 1 75 ? 3.864 -7.535 -3.989 1.00 98.25 75 LEU A C 1
ATOM 595 O O . LEU A 1 75 ? 4.086 -6.593 -4.741 1.00 98.25 75 LEU A O 1
ATOM 599 N N . LEU A 1 76 ? 3.454 -7.350 -2.743 1.00 98.44 76 LEU A N 1
ATOM 600 C CA . LEU A 1 76 ? 3.224 -6.056 -2.115 1.00 98.44 76 LEU A CA 1
ATOM 601 C C . LEU A 1 76 ? 4.479 -5.568 -1.391 1.00 98.44 76 LEU A C 1
ATOM 603 O O . LEU A 1 76 ? 5.186 -6.347 -0.743 1.00 98.44 76 LEU A O 1
ATOM 607 N N . TYR A 1 77 ? 4.728 -4.263 -1.436 1.00 97.94 77 TYR A N 1
ATOM 608 C CA . TYR A 1 77 ? 5.729 -3.611 -0.597 1.00 97.94 77 TYR A CA 1
ATOM 609 C C . TYR A 1 77 ? 5.206 -2.259 -0.087 1.00 97.94 77 TYR A C 1
ATOM 611 O O . TYR A 1 77 ? 4.867 -1.397 -0.900 1.00 97.94 77 TYR A O 1
ATOM 619 N N . PRO A 1 78 ? 5.126 -2.032 1.235 1.00 96.81 78 PRO A N 1
ATOM 620 C CA . PRO A 1 78 ? 4.598 -0.777 1.757 1.00 96.81 78 PRO A CA 1
ATOM 621 C C . PRO A 1 78 ? 5.530 0.397 1.457 1.00 96.81 78 PRO A C 1
ATOM 623 O O . PRO A 1 78 ? 6.756 0.291 1.555 1.00 96.81 78 PRO A O 1
ATOM 626 N N . LEU A 1 79 ? 4.943 1.550 1.152 1.00 93.75 79 LEU A N 1
ATOM 627 C CA . LEU A 1 79 ? 5.672 2.810 1.130 1.00 93.75 79 LEU A CA 1
ATOM 628 C C . LEU A 1 79 ? 5.982 3.295 2.552 1.00 93.75 79 LEU A C 1
ATOM 630 O O . LEU A 1 79 ? 5.228 3.092 3.503 1.00 93.75 79 LEU A O 1
ATOM 634 N N . GLY A 1 80 ? 7.123 3.974 2.689 1.00 85.75 80 GLY A N 1
ATOM 635 C CA . GLY A 1 80 ? 7.581 4.506 3.971 1.00 85.75 80 GLY A CA 1
ATOM 636 C C . GLY A 1 80 ? 8.141 3.438 4.918 1.00 85.75 80 GLY A C 1
ATOM 637 O O . GLY A 1 80 ? 8.670 2.409 4.492 1.00 85.75 80 GLY A O 1
ATOM 638 N N . THR A 1 81 ? 8.132 3.739 6.216 1.00 85.56 81 THR A N 1
ATOM 639 C CA . THR A 1 81 ? 8.712 2.883 7.273 1.00 85.56 81 THR A CA 1
ATOM 640 C C . THR A 1 81 ? 7.769 2.624 8.443 1.00 85.56 81 THR A C 1
ATOM 642 O O . THR A 1 81 ? 8.082 1.782 9.284 1.00 85.56 81 THR A O 1
ATOM 645 N N . LEU A 1 82 ? 6.630 3.321 8.507 1.00 91.56 82 LEU A N 1
ATOM 646 C CA . LEU A 1 82 ? 5.679 3.207 9.611 1.00 91.56 82 LEU A CA 1
ATOM 647 C C . LEU A 1 82 ? 5.043 1.811 9.644 1.00 91.56 82 LEU A C 1
ATOM 649 O O . LEU A 1 82 ? 5.121 1.103 10.646 1.00 91.56 82 LEU A O 1
ATOM 653 N N . PHE A 1 83 ? 4.485 1.378 8.516 1.00 94.88 83 PHE A N 1
ATOM 654 C CA . PHE A 1 83 ? 3.799 0.096 8.383 1.00 94.88 83 PHE A CA 1
ATOM 655 C C . PHE A 1 83 ? 4.764 -0.999 7.929 1.00 94.88 83 PHE A C 1
ATOM 657 O O . PHE A 1 83 ? 4.809 -1.383 6.763 1.00 94.88 83 PHE A O 1
ATOM 664 N N . ASN A 1 84 ? 5.592 -1.484 8.853 1.00 93.19 84 ASN A N 1
ATOM 665 C CA . ASN A 1 84 ? 6.569 -2.524 8.533 1.00 93.19 84 ASN A CA 1
ATOM 666 C C . ASN A 1 84 ? 5.914 -3.883 8.206 1.00 93.19 84 ASN A C 1
ATOM 668 O O . ASN A 1 84 ? 4.771 -4.168 8.567 1.00 93.19 84 ASN A O 1
ATOM 672 N N . ARG A 1 85 ? 6.693 -4.772 7.579 1.00 95.25 85 ARG A N 1
ATOM 673 C CA . ARG A 1 85 ? 6.268 -6.122 7.177 1.00 95.25 85 ARG A CA 1
ATOM 674 C C . ARG A 1 85 ? 5.603 -6.921 8.305 1.00 95.25 85 ARG A C 1
ATOM 676 O O . ARG A 1 85 ? 4.598 -7.587 8.076 1.00 95.25 85 ARG A O 1
ATOM 683 N N . LYS A 1 86 ? 6.153 -6.875 9.525 1.00 95.38 86 LYS A N 1
ATOM 684 C CA . LYS A 1 86 ? 5.614 -7.620 10.678 1.00 95.38 86 LYS A CA 1
ATOM 685 C C . LYS A 1 86 ? 4.223 -7.114 11.061 1.00 95.38 86 LYS A C 1
ATOM 687 O O . LYS A 1 86 ? 3.358 -7.926 11.381 1.00 95.38 86 LYS A O 1
ATOM 692 N N . PHE A 1 87 ? 4.017 -5.799 11.022 1.00 97.06 87 PHE A N 1
ATOM 693 C CA . PHE A 1 87 ? 2.716 -5.191 11.265 1.00 97.06 87 PHE A CA 1
ATOM 694 C C . PHE A 1 87 ? 1.697 -5.633 10.208 1.00 97.06 87 PHE A C 1
ATOM 696 O O . PHE A 1 87 ? 0.653 -6.150 10.580 1.00 97.06 87 PHE A O 1
ATOM 703 N N . LEU A 1 88 ? 2.027 -5.543 8.917 1.00 98.25 88 LEU A N 1
ATOM 704 C CA . LEU A 1 88 ? 1.117 -5.934 7.829 1.00 98.25 88 LEU A CA 1
ATOM 705 C C . LEU A 1 88 ? 0.689 -7.406 7.892 1.00 98.25 88 LEU A C 1
ATOM 707 O O . LEU A 1 88 ? -0.483 -7.715 7.698 1.00 98.25 88 LEU A O 1
ATOM 711 N N . ILE A 1 89 ? 1.613 -8.307 8.241 1.00 98.38 89 ILE A N 1
ATOM 712 C CA . ILE A 1 89 ? 1.284 -9.724 8.454 1.00 98.38 89 ILE A CA 1
ATOM 713 C C . ILE A 1 89 ? 0.303 -9.889 9.618 1.00 98.38 89 ILE A C 1
ATOM 715 O O . ILE A 1 89 ? -0.636 -10.672 9.522 1.00 98.38 89 ILE A O 1
ATOM 719 N N . LYS A 1 90 ? 0.495 -9.145 10.716 1.00 98.12 90 LYS A N 1
ATOM 720 C CA . LYS A 1 90 ? -0.428 -9.167 11.861 1.00 98.12 90 LYS A CA 1
ATOM 721 C C . LYS A 1 90 ? -1.828 -8.664 11.480 1.00 98.12 90 LYS A C 1
ATOM 723 O O . LYS A 1 90 ? -2.795 -9.128 12.068 1.00 98.12 90 LYS A O 1
ATOM 728 N N . GLN A 1 91 ? -1.923 -7.738 10.527 1.00 98.25 91 GLN A N 1
ATOM 729 C CA . GLN A 1 91 ? -3.195 -7.192 10.042 1.00 98.25 91 GLN A CA 1
ATOM 730 C C . GLN A 1 91 ? -3.915 -8.117 9.045 1.00 98.25 91 GLN A C 1
ATOM 732 O O . GLN A 1 91 ? -5.085 -7.897 8.778 1.00 98.25 91 GLN A O 1
ATOM 737 N N . GLY A 1 92 ? -3.253 -9.159 8.523 1.00 98.38 92 GLY A N 1
ATOM 738 C CA . GLY A 1 92 ? -3.886 -10.169 7.663 1.00 98.38 92 GLY A CA 1
ATOM 739 C C . GLY A 1 92 ? -3.328 -10.273 6.241 1.00 98.38 92 GLY A C 1
ATOM 740 O O . GLY A 1 92 ? -3.756 -11.147 5.488 1.00 98.38 92 GLY A O 1
ATOM 741 N N . ILE A 1 93 ? -2.344 -9.453 5.855 1.00 98.50 93 ILE A N 1
ATOM 742 C CA . ILE A 1 93 ? -1.659 -9.645 4.567 1.00 98.50 93 ILE A CA 1
ATOM 743 C C . ILE A 1 93 ? -0.802 -10.914 4.643 1.00 98.50 93 ILE A C 1
ATOM 745 O O . ILE A 1 93 ? 0.040 -11.058 5.539 1.00 98.50 93 ILE A O 1
ATOM 749 N N . LYS A 1 94 ? -0.974 -11.840 3.692 1.00 98.38 94 LYS A N 1
ATOM 750 C CA . LYS A 1 94 ? -0.227 -13.106 3.716 1.00 98.38 94 LYS A CA 1
ATOM 751 C C . LYS A 1 94 ? 1.270 -12.870 3.512 1.00 98.38 94 LYS A C 1
ATOM 753 O O . LYS A 1 94 ? 1.707 -12.035 2.718 1.00 98.38 94 LYS A O 1
ATOM 758 N N . ARG A 1 95 ? 2.095 -13.635 4.233 1.00 98.00 95 ARG A N 1
ATOM 759 C CA . ARG A 1 95 ? 3.557 -13.457 4.258 1.00 98.00 95 ARG A CA 1
ATOM 760 C C . ARG A 1 95 ? 4.175 -13.636 2.870 1.00 98.00 95 ARG A C 1
ATOM 762 O O . ARG A 1 95 ? 5.094 -12.902 2.514 1.00 98.00 95 ARG A O 1
ATOM 769 N N . GLU A 1 96 ? 3.700 -14.618 2.124 1.00 97.50 96 GLU A N 1
ATOM 770 C CA . GLU A 1 96 ? 4.131 -14.967 0.773 1.00 97.50 96 GLU A CA 1
ATOM 771 C C . GLU A 1 96 ? 3.799 -13.891 -0.266 1.00 97.50 96 GLU A C 1
ATOM 773 O O . GLU A 1 96 ? 4.456 -13.839 -1.300 1.00 97.50 96 GLU A O 1
ATOM 778 N N . TYR A 1 97 ? 2.845 -13.002 0.024 1.00 98.19 97 TYR A N 1
ATOM 779 C CA . TYR A 1 97 ? 2.464 -11.901 -0.861 1.00 98.19 97 TYR A CA 1
ATOM 780 C C . TYR A 1 97 ? 3.235 -10.617 -0.583 1.00 98.19 97 TYR A C 1
ATOM 782 O O . TYR A 1 97 ? 3.083 -9.650 -1.312 1.00 98.19 97 TYR A O 1
ATOM 790 N N . LEU A 1 98 ? 4.094 -10.581 0.436 1.00 97.88 98 LEU A N 1
ATOM 791 C CA . LEU A 1 98 ? 4.934 -9.421 0.718 1.00 97.88 98 LEU A CA 1
ATOM 792 C C . LEU A 1 98 ? 6.334 -9.633 0.142 1.00 97.88 98 LEU A C 1
ATOM 794 O O . LEU A 1 98 ? 6.999 -10.625 0.463 1.00 97.88 98 LEU A O 1
ATOM 798 N N . ALA A 1 99 ? 6.840 -8.655 -0.605 1.00 96.44 99 ALA A N 1
ATOM 799 C CA . ALA A 1 99 ? 8.224 -8.641 -1.061 1.00 96.44 99 ALA A CA 1
ATOM 800 C C . ALA A 1 99 ? 9.201 -8.567 0.127 1.00 96.44 99 ALA A C 1
ATOM 802 O O . ALA A 1 99 ? 8.921 -7.969 1.169 1.00 96.44 99 ALA A O 1
ATOM 803 N N . SER A 1 100 ? 10.344 -9.241 -0.006 1.00 93.06 100 SER A N 1
ATOM 804 C CA . SER A 1 100 ? 11.376 -9.297 1.034 1.00 93.06 100 SER A CA 1
ATOM 805 C C . SER A 1 100 ? 12.013 -7.931 1.259 1.00 93.06 100 SER A C 1
ATOM 807 O O . SER A 1 100 ? 12.380 -7.284 0.282 1.00 93.06 100 SER A O 1
ATOM 809 N N . ASP A 1 101 ? 12.261 -7.559 2.514 1.00 91.56 101 ASP A N 1
ATOM 810 C CA . ASP A 1 101 ? 13.066 -6.379 2.819 1.00 91.56 101 ASP A CA 1
ATOM 811 C C . ASP A 1 101 ? 14.499 -6.520 2.293 1.00 91.56 101 ASP A C 1
ATOM 813 O O . ASP A 1 101 ? 15.080 -7.607 2.279 1.00 91.56 101 ASP A O 1
ATOM 817 N N . GLN A 1 102 ? 15.078 -5.396 1.875 1.00 91.06 102 GLN A N 1
ATOM 818 C CA . GLN A 1 102 ? 16.439 -5.327 1.356 1.00 91.06 102 GLN A CA 1
ATOM 819 C C . GLN A 1 102 ? 17.266 -4.314 2.140 1.00 91.06 102 GLN A C 1
ATOM 821 O O . GLN A 1 102 ? 16.772 -3.267 2.555 1.00 91.06 102 GLN A O 1
ATOM 826 N N . SER A 1 103 ? 18.563 -4.592 2.284 1.00 87.94 103 SER A N 1
ATOM 827 C CA . SER A 1 103 ? 19.515 -3.582 2.744 1.00 87.94 103 SER A CA 1
ATOM 828 C C . SER A 1 103 ? 19.714 -2.549 1.632 1.00 87.94 103 SER A C 1
ATOM 830 O O . SER A 1 103 ? 20.303 -2.844 0.587 1.00 87.94 103 SER A O 1
ATOM 832 N N . LEU A 1 104 ? 19.163 -1.351 1.831 1.00 88.00 104 LEU A N 1
ATOM 833 C CA . LEU A 1 104 ? 19.214 -0.260 0.862 1.00 88.00 104 LEU A CA 1
ATOM 834 C C . LEU A 1 104 ? 20.396 0.662 1.167 1.00 88.00 104 LEU A C 1
ATOM 836 O O . LEU A 1 104 ? 20.573 1.112 2.298 1.00 88.00 104 LEU A O 1
ATOM 840 N N . LYS A 1 105 ? 21.178 0.998 0.139 1.00 84.19 105 LYS A N 1
ATOM 841 C CA . LYS A 1 105 ? 22.210 2.039 0.228 1.00 84.19 105 LYS A CA 1
ATOM 842 C C . LYS A 1 105 ? 21.553 3.407 0.045 1.00 84.19 105 LYS A C 1
ATOM 844 O O . LYS A 1 105 ? 21.431 3.891 -1.076 1.00 84.19 105 LYS A O 1
ATOM 849 N N . LEU A 1 106 ? 21.093 3.993 1.144 1.00 82.88 106 LEU A N 1
ATOM 850 C CA . LEU A 1 106 ? 20.456 5.311 1.179 1.00 82.88 106 LEU A CA 1
ATOM 851 C C . LEU A 1 106 ? 21.393 6.341 1.814 1.00 82.88 106 LEU A C 1
ATOM 853 O O . LEU A 1 106 ? 22.283 5.985 2.588 1.00 82.88 106 LEU A O 1
ATOM 857 N N . ARG A 1 107 ? 21.188 7.626 1.504 1.00 81.62 107 ARG A N 1
ATOM 858 C CA . ARG A 1 107 ? 21.862 8.704 2.239 1.00 81.62 107 ARG A CA 1
ATOM 859 C C . ARG A 1 107 ? 21.380 8.707 3.692 1.00 81.62 107 ARG A C 1
ATOM 861 O O . ARG A 1 107 ? 20.239 8.332 3.971 1.00 81.62 107 ARG A O 1
ATOM 868 N N . LEU A 1 108 ? 22.247 9.140 4.608 1.00 76.12 108 LEU A N 1
ATOM 869 C CA . LEU A 1 108 ? 21.875 9.320 6.011 1.00 76.12 108 LEU A CA 1
ATOM 870 C C . LEU A 1 108 ? 20.628 10.219 6.088 1.00 76.12 108 LEU A C 1
ATOM 872 O O . LEU A 1 108 ? 20.576 11.249 5.417 1.00 76.12 108 LEU A O 1
ATOM 876 N N . ASN A 1 109 ? 19.636 9.814 6.881 1.00 74.56 109 ASN A N 1
ATOM 877 C CA . ASN A 1 109 ? 18.350 10.503 7.050 1.00 74.56 109 ASN A CA 1
ATOM 878 C C . ASN A 1 109 ? 17.473 10.612 5.787 1.00 74.56 109 ASN A C 1
ATOM 880 O O . ASN A 1 109 ? 16.560 11.437 5.754 1.00 74.56 109 ASN A O 1
ATOM 884 N N . ASP A 1 110 ? 17.688 9.785 4.756 1.00 80.25 110 ASP A N 1
ATOM 885 C CA . ASP A 1 110 ? 16.770 9.755 3.615 1.00 80.25 110 ASP A CA 1
ATOM 886 C C . ASP A 1 110 ? 15.448 9.058 3.977 1.00 80.25 110 ASP A C 1
ATOM 888 O O . ASP A 1 110 ? 15.322 7.830 3.944 1.00 80.25 110 ASP A O 1
ATOM 892 N N . SER A 1 111 ? 14.454 9.870 4.329 1.00 84.19 111 SER A N 1
ATOM 893 C CA . SER A 1 111 ? 13.092 9.446 4.652 1.00 84.19 111 SER A CA 1
ATOM 894 C C . SER A 1 111 ? 12.133 9.502 3.460 1.00 84.19 111 SER A C 1
ATOM 896 O O . SER A 1 111 ? 10.967 9.147 3.619 1.00 84.19 111 SER A O 1
ATOM 898 N N . ASN A 1 112 ? 12.582 9.917 2.266 1.00 90.81 112 ASN A N 1
ATOM 899 C CA . ASN A 1 112 ? 11.685 10.052 1.120 1.00 90.81 112 ASN A CA 1
ATOM 900 C C . ASN A 1 112 ? 11.215 8.659 0.642 1.00 90.81 112 ASN A C 1
ATOM 902 O O . ASN A 1 112 ? 12.038 7.851 0.195 1.00 90.81 112 ASN A O 1
ATOM 906 N N . PRO A 1 113 ? 9.904 8.363 0.694 1.00 92.38 113 PRO A N 1
ATOM 907 C CA . PRO A 1 113 ? 9.379 7.036 0.389 1.00 92.38 113 PRO A CA 1
ATOM 908 C C . PRO A 1 113 ? 9.595 6.636 -1.074 1.00 92.38 113 PRO A C 1
ATOM 910 O O . PRO A 1 113 ? 9.880 5.468 -1.331 1.00 92.38 113 PRO A O 1
ATOM 913 N N . ILE A 1 114 ? 9.549 7.583 -2.018 1.00 93.81 114 ILE A N 1
ATOM 914 C CA . ILE A 1 114 ? 9.751 7.313 -3.449 1.00 93.81 114 ILE A CA 1
ATOM 915 C C . ILE A 1 114 ? 11.200 6.923 -3.734 1.00 93.81 114 ILE A C 1
ATOM 917 O O . ILE A 1 114 ? 11.456 5.949 -4.439 1.00 93.81 114 ILE A O 1
ATOM 921 N N . ARG A 1 115 ? 12.179 7.609 -3.137 1.00 92.38 115 ARG A N 1
ATOM 922 C CA . ARG A 1 115 ? 13.593 7.227 -3.288 1.00 92.38 115 ARG A CA 1
ATOM 923 C C . ARG A 1 115 ? 13.878 5.850 -2.697 1.00 92.38 115 ARG A C 1
ATOM 925 O O . ARG A 1 115 ? 14.586 5.058 -3.317 1.00 92.38 115 ARG A O 1
ATOM 932 N N . ARG A 1 116 ? 13.292 5.531 -1.538 1.00 92.94 116 ARG A N 1
ATOM 933 C CA . ARG A 1 116 ? 13.410 4.199 -0.918 1.00 92.94 116 ARG A CA 1
ATOM 934 C C . ARG A 1 116 ? 12.773 3.115 -1.783 1.00 92.94 116 ARG A C 1
ATOM 936 O O . ARG A 1 116 ? 13.394 2.076 -1.993 1.00 92.94 116 ARG A O 1
ATOM 943 N N . MET A 1 117 ? 11.585 3.382 -2.324 1.00 94.81 117 MET A N 1
ATOM 944 C CA . MET A 1 117 ? 10.909 2.520 -3.292 1.00 94.81 117 MET A CA 1
ATOM 945 C C . MET A 1 117 ? 11.806 2.233 -4.499 1.00 94.81 117 MET A C 1
ATOM 947 O O . MET A 1 117 ? 12.051 1.069 -4.803 1.00 94.81 117 MET A O 1
ATOM 951 N N . LEU A 1 118 ? 12.331 3.269 -5.160 1.00 94.25 118 LEU A N 1
ATOM 952 C CA . LEU A 1 118 ? 13.175 3.119 -6.349 1.00 94.25 118 LEU A CA 1
ATOM 953 C C . LEU A 1 118 ? 14.465 2.345 -6.041 1.00 94.25 118 LEU A C 1
ATOM 955 O O . LEU A 1 118 ? 14.848 1.459 -6.803 1.00 94.25 118 LEU A O 1
ATOM 959 N N . ALA A 1 119 ? 15.103 2.618 -4.898 1.00 94.06 119 ALA A N 1
ATOM 960 C CA . ALA A 1 119 ? 16.274 1.869 -4.447 1.00 94.06 119 ALA A CA 1
ATOM 961 C C . ALA A 1 119 ? 15.948 0.387 -4.200 1.00 94.06 119 ALA A C 1
ATOM 963 O O . ALA A 1 119 ? 16.727 -0.487 -4.587 1.00 94.06 119 ALA A O 1
ATOM 964 N N . HIS A 1 120 ? 14.791 0.094 -3.596 1.00 95.25 120 HIS A N 1
ATOM 965 C CA . HIS A 1 120 ? 14.309 -1.275 -3.429 1.00 95.25 120 HIS A CA 1
ATOM 966 C C . HIS A 1 120 ? 14.063 -1.937 -4.784 1.00 95.25 120 HIS A C 1
ATOM 968 O O . HIS A 1 120 ? 14.580 -3.023 -5.027 1.00 95.25 120 HIS A O 1
ATOM 974 N N . ALA A 1 121 ? 13.342 -1.264 -5.685 1.00 95.00 121 ALA A N 1
ATOM 975 C CA . ALA A 1 121 ? 12.959 -1.798 -6.989 1.00 95.00 121 ALA A CA 1
ATOM 976 C C . ALA A 1 121 ? 14.185 -2.149 -7.837 1.00 95.00 121 ALA A C 1
ATOM 978 O O . ALA A 1 121 ? 14.254 -3.221 -8.441 1.00 95.00 121 ALA A O 1
ATOM 979 N N . PHE A 1 122 ? 15.185 -1.266 -7.815 1.00 93.25 122 PHE A N 1
ATOM 980 C CA . PHE A 1 122 ? 16.478 -1.500 -8.440 1.00 93.25 122 PHE A CA 1
ATOM 981 C C . PHE A 1 122 ? 17.198 -2.701 -7.816 1.00 93.25 122 PHE A C 1
ATOM 983 O O . PHE A 1 122 ? 17.694 -3.569 -8.532 1.00 93.25 122 PHE A O 1
ATOM 990 N N . ARG A 1 123 ? 17.220 -2.794 -6.480 1.00 94.19 123 ARG A N 1
ATOM 991 C CA . ARG A 1 123 ? 17.905 -3.873 -5.757 1.00 94.19 123 ARG A CA 1
ATOM 992 C C . ARG A 1 123 ? 17.304 -5.252 -6.030 1.00 94.19 123 ARG A C 1
ATOM 994 O O . ARG A 1 123 ? 18.067 -6.208 -6.145 1.00 94.19 123 ARG A O 1
ATOM 1001 N N . VAL A 1 124 ? 15.978 -5.355 -6.127 1.00 92.69 124 VAL A N 1
ATOM 1002 C CA . VAL A 1 124 ? 15.282 -6.624 -6.408 1.00 92.69 124 VAL A CA 1
ATOM 1003 C C . VAL A 1 124 ? 15.106 -6.909 -7.904 1.00 92.69 124 VAL A C 1
ATOM 1005 O O . VAL A 1 124 ? 14.596 -7.967 -8.255 1.00 92.69 124 VAL A O 1
ATOM 1008 N N . ASN A 1 125 ? 15.520 -5.987 -8.783 1.00 92.25 125 ASN A N 1
ATOM 1009 C CA . ASN A 1 125 ? 15.337 -6.064 -10.235 1.00 92.25 125 ASN A CA 1
ATOM 1010 C C . ASN A 1 125 ? 13.899 -6.453 -10.641 1.00 92.25 125 ASN A C 1
ATOM 1012 O O . ASN A 1 125 ? 13.665 -7.437 -11.342 1.00 92.25 125 ASN A O 1
ATOM 1016 N N . THR A 1 126 ? 12.925 -5.669 -10.186 1.00 93.31 126 THR A N 1
ATOM 1017 C CA . THR A 1 126 ? 11.491 -5.940 -10.378 1.00 93.31 126 THR A CA 1
ATOM 1018 C C . THR A 1 126 ? 10.900 -5.128 -11.535 1.00 93.31 126 THR A C 1
ATOM 1020 O O . THR A 1 126 ? 11.402 -4.056 -11.890 1.00 93.31 126 THR A O 1
ATOM 1023 N N . ASP A 1 127 ? 9.831 -5.625 -12.147 1.00 94.69 127 ASP A N 1
ATOM 1024 C CA . ASP A 1 127 ? 8.821 -4.765 -12.758 1.00 94.69 127 ASP A CA 1
ATOM 1025 C C . ASP A 1 127 ? 7.944 -4.217 -11.630 1.00 94.69 127 ASP A C 1
ATOM 1027 O O . ASP A 1 127 ? 7.552 -4.956 -10.726 1.00 94.69 127 ASP A O 1
ATOM 1031 N N . TRP A 1 128 ? 7.722 -2.910 -11.608 1.00 96.12 128 TRP A N 1
ATOM 1032 C CA . TRP A 1 128 ? 7.067 -2.258 -10.486 1.00 96.12 128 TRP A CA 1
ATOM 1033 C C . TRP A 1 128 ? 6.004 -1.271 -10.913 1.00 96.12 128 TRP A C 1
ATOM 1035 O O . TRP A 1 128 ? 6.123 -0.599 -11.944 1.00 96.12 128 TRP A O 1
ATOM 1045 N N . ARG A 1 129 ? 4.996 -1.169 -10.055 1.00 96.88 129 ARG A N 1
ATOM 1046 C CA . ARG A 1 129 ? 3.963 -0.139 -10.064 1.00 96.88 129 ARG A CA 1
ATOM 1047 C C . ARG A 1 129 ? 3.863 0.450 -8.666 1.00 96.88 129 ARG A C 1
ATOM 1049 O O . ARG A 1 129 ? 4.254 -0.201 -7.697 1.00 96.88 129 ARG A O 1
ATOM 1056 N N . VAL A 1 130 ? 3.386 1.680 -8.568 1.00 97.25 130 VAL A N 1
ATOM 1057 C CA . VAL A 1 130 ? 3.144 2.359 -7.299 1.00 97.25 130 VAL A CA 1
ATOM 1058 C C . VAL A 1 130 ? 1.713 2.868 -7.247 1.00 97.25 130 VAL A C 1
ATOM 1060 O O . VAL A 1 130 ? 1.238 3.435 -8.226 1.00 97.25 130 VAL A O 1
ATOM 1063 N N . VAL A 1 131 ? 1.032 2.659 -6.123 1.00 97.19 131 VAL A N 1
ATOM 1064 C CA . VAL A 1 131 ? -0.364 3.057 -5.928 1.00 97.19 131 VAL A CA 1
ATOM 1065 C C . VAL A 1 131 ? -0.557 3.821 -4.621 1.00 97.19 131 VAL A C 1
ATOM 1067 O O . VAL A 1 131 ? 0.034 3.471 -3.595 1.00 97.19 131 VAL A O 1
ATOM 1070 N N . GLY A 1 132 ? -1.376 4.870 -4.664 1.00 96.00 132 GLY A N 1
ATOM 1071 C CA . GLY A 1 132 ? -1.783 5.627 -3.481 1.00 96.00 132 GLY A CA 1
ATOM 1072 C C . GLY A 1 132 ? -2.041 7.107 -3.740 1.00 96.00 132 GLY A C 1
ATOM 1073 O O . GLY A 1 132 ? -1.877 7.605 -4.856 1.00 96.00 132 GLY A O 1
ATOM 1074 N N . ASN A 1 133 ? -2.393 7.829 -2.676 1.00 94.31 133 ASN A N 1
ATOM 1075 C CA . ASN A 1 133 ? -2.489 9.286 -2.689 1.00 94.31 133 ASN A CA 1
ATOM 1076 C C . ASN A 1 133 ? -1.105 9.899 -2.419 1.00 94.31 133 ASN A C 1
ATOM 1078 O O . ASN A 1 133 ? -0.746 10.229 -1.289 1.00 94.31 133 ASN A O 1
ATOM 1082 N N . LEU A 1 134 ? -0.304 10.035 -3.478 1.00 92.94 134 LEU A N 1
ATOM 1083 C CA . LEU A 1 134 ? 1.084 10.503 -3.409 1.00 92.94 134 LEU A CA 1
ATOM 1084 C C . LEU A 1 134 ? 1.252 11.910 -3.988 1.00 92.94 134 LEU A C 1
ATOM 1086 O O . LEU A 1 134 ? 2.294 12.218 -4.561 1.00 92.94 134 LEU A O 1
ATOM 1090 N N . SER A 1 135 ? 0.251 12.775 -3.811 1.00 89.75 135 SER A N 1
ATOM 1091 C CA . SER A 1 135 ? 0.223 14.140 -4.367 1.00 89.75 135 SER A CA 1
ATOM 1092 C C . SER A 1 135 ? 1.477 14.970 -4.052 1.00 89.75 135 SER A C 1
ATOM 1094 O O . SER A 1 135 ? 1.997 15.669 -4.921 1.00 89.75 135 SER A O 1
ATOM 1096 N N . LEU A 1 136 ? 2.045 14.822 -2.849 1.00 90.00 136 LEU A N 1
ATOM 1097 C CA . LEU A 1 136 ? 3.307 15.465 -2.446 1.00 90.00 136 LEU A CA 1
ATOM 1098 C C . LEU A 1 136 ? 4.522 15.044 -3.297 1.00 90.00 136 LEU A C 1
ATOM 1100 O O . LEU A 1 136 ? 5.555 15.712 -3.281 1.00 90.00 136 LEU A O 1
ATOM 1104 N N . TYR A 1 137 ? 4.410 13.936 -4.027 1.00 91.62 137 TYR A N 1
ATOM 1105 C CA . TYR A 1 137 ? 5.455 13.353 -4.860 1.00 91.62 137 TYR A CA 1
ATOM 1106 C C . TYR A 1 137 ? 5.106 13.346 -6.353 1.00 91.62 137 TYR A C 1
ATOM 1108 O O . TYR A 1 137 ? 5.872 12.781 -7.134 1.00 91.62 137 TYR A O 1
ATOM 1116 N N . ASP A 1 138 ? 4.015 13.999 -6.775 1.00 87.88 138 ASP A N 1
ATOM 1117 C CA . ASP A 1 138 ? 3.552 13.993 -8.173 1.00 87.88 138 ASP A CA 1
ATOM 1118 C C . ASP A 1 138 ? 4.665 14.429 -9.147 1.00 87.88 138 ASP A C 1
ATOM 1120 O O . ASP A 1 138 ? 4.872 13.791 -10.176 1.00 87.88 138 ASP A O 1
ATOM 1124 N N . MET A 1 139 ? 5.475 15.436 -8.792 1.00 88.38 139 MET A N 1
ATOM 1125 C CA . MET A 1 139 ? 6.618 15.854 -9.620 1.00 88.38 139 MET A CA 1
ATOM 1126 C C . MET A 1 139 ? 7.659 14.733 -9.791 1.00 88.38 139 MET A C 1
ATOM 1128 O O . MET A 1 139 ? 8.160 14.531 -10.893 1.00 88.38 139 MET A O 1
ATOM 1132 N N . GLN A 1 140 ? 7.968 13.976 -8.733 1.00 89.25 140 GLN A N 1
ATOM 1133 C CA . GLN A 1 140 ? 8.924 12.858 -8.794 1.00 89.25 140 GLN A CA 1
ATOM 1134 C C . GLN A 1 140 ? 8.363 11.673 -9.585 1.00 89.25 140 GLN A C 1
ATOM 1136 O O . GLN A 1 140 ? 9.114 10.964 -10.253 1.00 89.25 140 GLN A O 1
ATOM 1141 N N . LEU A 1 141 ? 7.050 11.460 -9.495 1.00 90.69 141 LEU A N 1
ATOM 1142 C CA . LEU A 1 141 ? 6.351 10.355 -10.141 1.00 90.69 141 LEU A CA 1
ATOM 1143 C C . LEU A 1 141 ? 5.978 10.647 -11.599 1.00 90.69 141 LEU A C 1
ATOM 1145 O O . LEU A 1 141 ? 5.790 9.705 -12.364 1.00 90.69 141 LEU A O 1
ATOM 1149 N N . SER A 1 142 ? 5.945 11.918 -12.009 1.00 87.31 142 SER A N 1
ATOM 1150 C CA . SER A 1 142 ? 5.626 12.336 -13.382 1.00 87.31 142 SER A CA 1
ATOM 1151 C C . SER A 1 142 ? 6.538 11.700 -14.441 1.00 87.31 142 SER A C 1
ATOM 1153 O O . SER A 1 142 ? 6.074 11.336 -15.519 1.00 87.31 142 SER A O 1
ATOM 1155 N N . SER A 1 143 ? 7.811 11.463 -14.106 1.00 84.94 143 SER A N 1
ATOM 1156 C CA . SER A 1 143 ? 8.783 10.777 -14.970 1.00 84.94 143 SER A CA 1
ATOM 1157 C C . SER A 1 143 ? 8.514 9.276 -15.148 1.00 84.94 143 SER A C 1
ATOM 1159 O O . SER A 1 143 ? 9.193 8.621 -15.935 1.00 84.94 143 SER A O 1
ATOM 1161 N N . PHE A 1 144 ? 7.554 8.716 -14.409 1.00 85.81 144 PHE A N 1
ATOM 1162 C CA . PHE A 1 144 ? 7.179 7.303 -14.427 1.00 85.81 144 PHE A CA 1
ATOM 1163 C C . P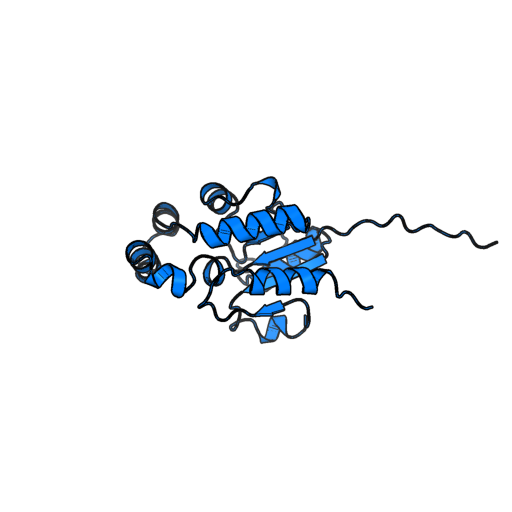HE A 1 144 ? 5.709 7.130 -14.829 1.00 85.81 144 PHE A C 1
ATOM 1165 O O . PHE A 1 144 ? 4.975 6.336 -14.23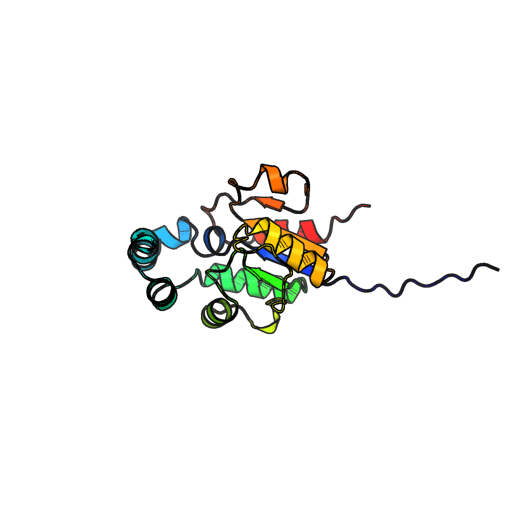1 1.00 85.81 144 PHE A O 1
ATOM 1172 N N . ALA A 1 145 ? 5.274 7.887 -15.841 1.00 80.44 145 ALA A N 1
ATOM 1173 C CA . ALA A 1 145 ? 3.948 7.755 -16.434 1.00 80.44 145 ALA A CA 1
ATOM 1174 C C . ALA A 1 145 ? 3.648 6.284 -16.790 1.00 80.44 145 ALA A C 1
ATOM 1176 O O . ALA A 1 145 ? 4.507 5.565 -17.299 1.00 80.44 145 ALA A O 1
ATOM 1177 N N . GLY A 1 146 ? 2.447 5.812 -16.443 1.00 85.31 146 GLY A N 1
ATOM 1178 C CA . GLY A 1 146 ? 2.042 4.407 -16.587 1.00 85.31 146 GLY A CA 1
ATOM 1179 C C . GLY A 1 146 ? 2.516 3.469 -15.468 1.00 85.31 146 GLY A C 1
ATOM 1180 O O . GLY A 1 146 ? 2.053 2.331 -15.402 1.00 85.31 146 GLY A O 1
ATOM 1181 N N . ARG A 1 147 ? 3.399 3.923 -14.560 1.00 92.94 147 ARG A N 1
ATOM 1182 C CA . ARG A 1 147 ? 3.792 3.156 -13.362 1.00 92.94 147 ARG A CA 1
ATOM 1183 C C . ARG A 1 147 ? 3.135 3.627 -12.070 1.00 92.94 147 ARG A C 1
ATOM 1185 O O . ARG A 1 147 ? 3.093 2.852 -11.118 1.00 92.94 147 ARG A O 1
ATOM 1192 N N . TYR A 1 148 ? 2.653 4.865 -12.029 1.00 94.88 148 TYR A N 1
ATOM 1193 C CA . TYR A 1 148 ? 1.952 5.438 -10.883 1.00 94.88 148 TYR A CA 1
ATOM 1194 C C . TYR A 1 148 ? 0.439 5.438 -11.112 1.00 94.88 148 TYR A C 1
ATOM 1196 O O . TYR A 1 148 ? -0.038 6.016 -12.085 1.00 94.88 148 TYR A O 1
ATOM 1204 N N . ILE A 1 149 ? -0.283 4.800 -10.193 1.00 95.19 149 ILE A N 1
ATOM 1205 C CA . ILE A 1 149 ? -1.742 4.731 -10.128 1.00 95.19 149 ILE A CA 1
ATOM 1206 C C . ILE A 1 149 ? -2.184 5.609 -8.961 1.00 95.19 149 ILE A C 1
ATOM 1208 O O . ILE A 1 149 ? -1.908 5.314 -7.794 1.00 95.19 149 ILE A O 1
ATOM 1212 N N . LYS A 1 150 ? -2.813 6.736 -9.276 1.00 94.06 150 LYS A N 1
ATOM 1213 C CA . LYS A 1 150 ? -3.184 7.739 -8.280 1.00 94.06 150 LYS A CA 1
ATOM 1214 C C . LYS A 1 150 ? -4.554 7.418 -7.701 1.00 94.06 150 LYS A C 1
ATOM 1216 O O . LYS A 1 150 ? -5.510 7.253 -8.447 1.00 94.06 150 LYS A O 1
ATOM 1221 N N . THR A 1 151 ? -4.653 7.399 -6.376 1.00 93.19 151 THR A N 1
ATOM 1222 C CA . THR A 1 151 ? -5.932 7.257 -5.667 1.00 93.19 151 THR A CA 1
ATOM 1223 C C . THR A 1 151 ? -6.347 8.583 -5.035 1.00 93.19 151 THR A C 1
ATOM 1225 O O . THR A 1 151 ? -5.507 9.433 -4.730 1.00 93.19 151 THR A O 1
ATOM 1228 N N . ASP A 1 152 ? -7.645 8.752 -4.793 1.00 88.00 152 ASP A N 1
ATOM 1229 C CA . ASP A 1 152 ? -8.202 9.905 -4.073 1.00 88.00 152 ASP A CA 1
ATOM 1230 C C . ASP A 1 152 ? -7.982 9.825 -2.547 1.00 88.00 152 ASP A C 1
ATOM 1232 O O . ASP A 1 152 ? -7.960 10.848 -1.865 1.00 88.00 152 ASP A O 1
ATOM 1236 N N . GLY A 1 153 ? -7.755 8.619 -2.013 1.00 86.69 153 GLY A N 1
ATOM 1237 C CA . GLY A 1 153 ? -7.673 8.348 -0.572 1.00 86.69 153 GLY A CA 1
ATOM 1238 C C . GLY A 1 153 ? -9.037 8.280 0.127 1.00 86.69 153 GLY A C 1
ATOM 1239 O O . GLY A 1 153 ? -9.092 8.123 1.345 1.00 86.69 153 GLY A O 1
ATOM 1240 N N . TYR A 1 154 ? -10.130 8.382 -0.630 1.00 93.75 154 TYR A N 1
ATOM 1241 C CA . TYR A 1 154 ? -11.496 8.303 -0.130 1.00 93.75 154 TYR A CA 1
ATOM 1242 C C . TYR A 1 154 ? -11.990 6.853 -0.114 1.00 93.75 154 TYR A C 1
ATOM 1244 O O . TYR A 1 154 ? -12.377 6.359 0.941 1.00 93.75 154 TYR A O 1
ATOM 1252 N N . SER A 1 155 ? -11.871 6.160 -1.252 1.00 93.94 155 SER A N 1
ATOM 1253 C CA . SER A 1 155 ? -12.535 4.863 -1.481 1.00 93.94 155 SER A CA 1
ATOM 1254 C C . SER A 1 155 ? -11.743 3.641 -0.988 1.00 93.94 155 SER A C 1
ATOM 1256 O O . SER A 1 155 ? -12.281 2.545 -0.893 1.00 93.94 155 SER A O 1
ATOM 1258 N N . GLY A 1 156 ? -10.446 3.796 -0.697 1.00 95.88 156 GLY A N 1
ATOM 1259 C CA . GLY A 1 156 ? -9.573 2.686 -0.292 1.00 95.88 156 GLY A CA 1
ATOM 1260 C C . GLY A 1 156 ? -9.303 1.675 -1.409 1.00 95.88 156 GLY A C 1
ATOM 1261 O O . GLY A 1 156 ? -9.157 2.048 -2.577 1.00 95.88 156 GLY A O 1
ATOM 1262 N N . VAL A 1 157 ? -9.187 0.393 -1.053 1.00 97.69 157 VAL A N 1
ATOM 1263 C CA . VAL A 1 157 ? -8.993 -0.696 -2.023 1.00 97.69 157 VAL A CA 1
ATOM 1264 C C . VAL A 1 157 ? -10.345 -1.163 -2.551 1.00 97.69 157 VAL A C 1
ATOM 1266 O O . VAL A 1 157 ? -11.143 -1.730 -1.819 1.00 97.69 157 VAL A O 1
ATOM 1269 N N . THR A 1 158 ? -10.576 -0.980 -3.849 1.00 97.69 158 THR A N 1
ATOM 1270 C CA . THR A 1 158 ? -11.803 -1.417 -4.532 1.00 97.69 158 THR A CA 1
ATOM 1271 C C . THR A 1 158 ? -11.482 -2.385 -5.666 1.00 97.69 158 THR A C 1
ATOM 1273 O O . THR A 1 158 ? -10.367 -2.395 -6.190 1.00 97.69 158 THR A O 1
ATOM 1276 N N . GLU A 1 159 ? -12.467 -3.158 -6.127 1.00 97.56 159 GLU A N 1
ATOM 1277 C CA . GLU A 1 159 ? -12.305 -4.016 -7.312 1.00 97.56 159 GLU A CA 1
ATOM 1278 C C . GLU A 1 159 ? -11.890 -3.224 -8.564 1.00 97.56 159 GLU A C 1
ATOM 1280 O O . GLU A 1 159 ? -11.115 -3.712 -9.387 1.00 97.56 159 GLU A O 1
ATOM 1285 N N . ASN A 1 160 ? -12.377 -1.986 -8.712 1.00 97.25 160 ASN A N 1
ATOM 1286 C CA . ASN A 1 160 ? -11.975 -1.097 -9.805 1.00 97.25 160 ASN A CA 1
ATOM 1287 C C . ASN A 1 160 ? -10.483 -0.772 -9.729 1.00 97.25 160 ASN A C 1
ATOM 1289 O O . ASN A 1 160 ? -9.784 -0.902 -10.732 1.00 97.25 160 ASN A O 1
ATOM 1293 N N . LEU A 1 161 ? -9.996 -0.419 -8.536 1.00 97.50 161 LEU A N 1
ATOM 1294 C CA . LEU A 1 161 ? -8.580 -0.143 -8.319 1.00 97.50 161 LEU A CA 1
ATOM 1295 C C . LEU A 1 161 ? -7.725 -1.389 -8.585 1.00 97.50 161 LEU A C 1
ATOM 1297 O O . LEU A 1 161 ? -6.692 -1.298 -9.242 1.00 97.50 161 LEU A O 1
ATOM 1301 N N . ILE A 1 162 ? -8.163 -2.566 -8.125 1.00 98.00 162 ILE A N 1
ATOM 1302 C CA . ILE A 1 162 ? -7.469 -3.833 -8.391 1.00 98.00 162 ILE A CA 1
ATOM 1303 C C . ILE A 1 162 ? -7.374 -4.117 -9.895 1.00 98.00 162 ILE A C 1
ATOM 1305 O O . ILE A 1 162 ? -6.310 -4.525 -10.367 1.00 98.00 162 ILE A O 1
ATOM 1309 N N . ARG A 1 163 ? -8.446 -3.872 -10.659 1.00 96.56 163 ARG A N 1
ATOM 1310 C CA . ARG A 1 163 ? -8.431 -4.012 -12.123 1.00 96.56 163 ARG A CA 1
ATOM 1311 C C . ARG A 1 163 ? -7.440 -3.055 -12.776 1.00 96.56 163 ARG A C 1
ATOM 1313 O O . ARG A 1 163 ? -6.604 -3.502 -13.551 1.00 96.56 163 ARG A O 1
ATOM 1320 N N . GLU A 1 164 ? -7.461 -1.781 -12.395 1.00 96.00 164 GLU A N 1
ATOM 1321 C CA . GLU A 1 164 ? -6.517 -0.784 -12.911 1.00 96.00 164 GLU A CA 1
ATOM 1322 C C . GLU A 1 164 ? -5.056 -1.166 -12.617 1.00 96.00 164 GLU A C 1
ATOM 1324 O O . GLU A 1 164 ? -4.190 -1.108 -13.497 1.00 96.00 164 GLU A O 1
ATOM 1329 N N . ILE A 1 165 ? -4.780 -1.641 -11.397 1.00 96.50 165 ILE A N 1
ATOM 1330 C CA . ILE A 1 165 ? -3.464 -2.165 -11.029 1.00 96.50 165 ILE A CA 1
ATOM 1331 C C . ILE A 1 165 ? -3.090 -3.349 -11.923 1.00 96.50 165 ILE A C 1
ATOM 1333 O O . ILE A 1 165 ? -1.981 -3.371 -12.465 1.00 96.50 165 ILE A O 1
ATOM 1337 N N . ALA A 1 166 ? -3.979 -4.328 -12.085 1.00 95.25 166 ALA A N 1
ATOM 1338 C CA . ALA A 1 166 ? -3.717 -5.512 -12.894 1.00 95.25 166 ALA A CA 1
ATOM 1339 C C . ALA A 1 166 ? -3.413 -5.150 -14.358 1.00 95.25 166 ALA A C 1
ATOM 1341 O O . ALA A 1 166 ? -2.404 -5.614 -14.897 1.00 95.25 166 ALA A O 1
ATOM 1342 N N . ASP A 1 167 ? -4.216 -4.275 -14.961 1.00 93.81 167 ASP A N 1
ATOM 1343 C CA . ASP A 1 167 ? -4.054 -3.811 -16.342 1.00 93.81 167 ASP A CA 1
ATOM 1344 C C . ASP A 1 167 ? -2.717 -3.085 -16.536 1.00 93.81 167 ASP A C 1
ATOM 1346 O O . ASP A 1 167 ? -2.011 -3.293 -17.530 1.00 93.81 167 ASP A O 1
ATOM 1350 N N . SER A 1 168 ? -2.290 -2.299 -15.542 1.00 93.56 168 SER A N 1
ATOM 1351 C CA . SER A 1 168 ? -1.004 -1.600 -15.595 1.00 93.56 168 SER A CA 1
ATOM 1352 C C . SER A 1 168 ? 0.199 -2.552 -15.695 1.00 93.56 168 SER A C 1
ATOM 1354 O O . SER A 1 168 ? 1.220 -2.183 -16.278 1.00 93.56 168 SER A O 1
ATOM 1356 N N . PHE A 1 169 ? 0.093 -3.780 -15.172 1.00 91.69 169 PHE A N 1
ATOM 1357 C CA . PHE A 1 169 ? 1.123 -4.826 -15.252 1.00 91.69 169 PHE A CA 1
ATOM 1358 C C . PHE A 1 169 ? 1.051 -5.676 -16.532 1.00 91.69 169 PHE A C 1
ATOM 1360 O O . PHE A 1 169 ? 1.898 -6.563 -16.711 1.00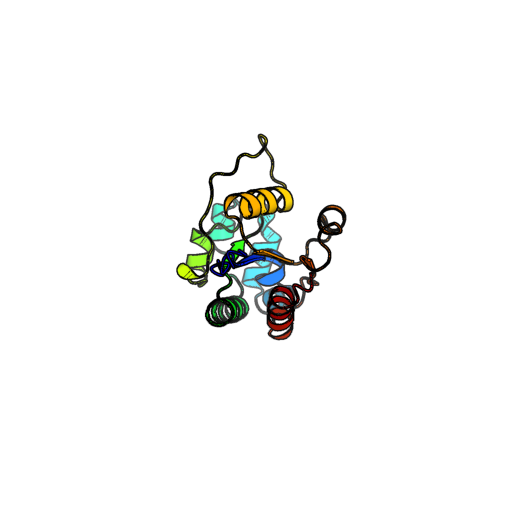 91.69 169 PHE A O 1
ATOM 1367 N N . GLN A 1 170 ? 0.039 -5.468 -17.378 1.00 84.31 170 GLN A N 1
ATOM 1368 C CA . GLN A 1 170 ? -0.134 -6.149 -18.666 1.00 84.31 170 GLN A CA 1
ATOM 1369 C C . GLN A 1 170 ? 0.251 -5.248 -19.845 1.00 84.31 170 GLN A C 1
ATOM 1371 O O . GLN A 1 170 ? 0.801 -5.733 -20.831 1.00 84.31 170 GLN A O 1
ATOM 1376 N N . ASN A 1 171 ? 0.037 -3.937 -19.717 1.00 64.94 171 ASN A N 1
ATOM 1377 C CA . ASN A 1 171 ? 0.261 -2.949 -20.774 1.00 64.94 171 ASN A CA 1
ATOM 1378 C C . ASN A 1 171 ? 1.733 -2.505 -20.926 1.00 64.94 171 ASN A C 1
ATOM 1380 O O . ASN A 1 171 ? 2.012 -1.318 -21.081 1.00 64.94 171 ASN A O 1
ATOM 1384 N N . GLU A 1 172 ? 2.694 -3.435 -20.915 1.00 53.72 172 GLU A N 1
ATOM 1385 C CA . GLU A 1 172 ? 4.060 -3.147 -21.388 1.00 53.72 172 GLU A CA 1
ATOM 1386 C C . GLU A 1 172 ? 4.107 -3.263 -22.924 1.00 53.72 172 GLU A C 1
ATOM 1388 O O . GLU A 1 172 ? 4.639 -4.220 -23.486 1.00 53.72 172 GLU A O 1
ATOM 1393 N N . LEU A 1 173 ? 3.505 -2.292 -23.623 1.00 38.12 173 LEU A N 1
ATOM 1394 C CA . LEU A 1 173 ? 3.835 -2.031 -25.025 1.00 38.12 173 LEU A CA 1
ATOM 1395 C C . LEU A 1 173 ? 5.122 -1.193 -25.050 1.00 38.12 173 LEU A C 1
ATOM 1397 O O . LEU A 1 173 ? 5.099 -0.020 -24.693 1.00 38.12 173 LEU A O 1
ATOM 1401 N N . TRP A 1 174 ? 6.212 -1.891 -25.379 1.00 38.84 174 TRP A N 1
ATOM 1402 C CA . TRP A 1 174 ? 7.529 -1.467 -25.881 1.00 38.84 174 TRP A CA 1
ATOM 1403 C C . TRP A 1 174 ? 7.791 0.034 -26.046 1.00 38.84 174 TRP A C 1
ATOM 1405 O O . TRP A 1 174 ? 7.103 0.670 -26.875 1.00 38.84 174 TRP A O 1
#

Radius of gyration: 17.39 Å; chains: 1; bounding box: 42×35×60 Å

Foldseek 3Di:
DDDPPPPPPPPFAAEEEEAQCLFFVFQQVCVVPVQLVVLVVCVVVDDLCVSLVRHATRLVSLVLLQVLCVVQVYAYDYFFDSCDLVSSVVNPNDNSRHDDDDDFPDDVPPRHRVVVVVSVCVVSVHHAAYEEQVVVCCVVCVVVPLRYHHDPSHPHRDPVSSVSVSVSVVPPPD

pLDDT: mean 89.88, std 14.82, range [35.06, 98.75]

Secondary structure (DSSP, 8-state):
-------------EEEEE-HHHHHS-HHHHHH-HHHHHHHHTGGGS-HHHHHHH----HHHHHHHHHHHHHH-EEEEESSSSS-HHHHHHHT--GGGBPPP------TT---HHHHHHHHHHHHT-EEEEEE--GGGHHHHGGGTTTEEE--SSS-S-HHHHHHHHHHTT----

Sequence (174 aa):
MNKSTKAIGYHKLKVLYFDVGSLLLSLDYLDQNPRVRSIVENSLFMSHTSFLGQLILDPEGIELLNDFCMNSKVLLYPLGTLFNRKFLIKQGIKREYLASDQSLKLRLNDSNPIRRMLAHAFRVNTDWRVVGNLSLYDMQLSSFAGRYIKTDGYSGVTENLIREIADSFQNELW

Organism: NCBI:txid2485123